Protein AF-J3GMF1-F1 (afdb_monomer_lite)

Structure (mmCIF, N/CA/C/O backbone):
data_AF-J3GMF1-F1
#
_entry.id   AF-J3GMF1-F1
#
loop_
_atom_site.group_PDB
_atom_site.id
_atom_site.type_symbol
_atom_site.label_atom_id
_atom_site.label_alt_id
_atom_site.label_comp_id
_atom_site.label_asym_id
_atom_site.label_entity_id
_atom_site.label_seq_id
_atom_site.pdbx_PDB_ins_code
_atom_site.Cartn_x
_atom_site.Cartn_y
_atom_site.Cartn_z
_atom_site.occupancy
_atom_site.B_iso_or_equiv
_atom_site.auth_seq_id
_atom_site.auth_comp_id
_atom_site.auth_asym_id
_atom_site.auth_atom_id
_atom_site.pdbx_PDB_model_num
ATOM 1 N N . MET A 1 1 ? -6.219 -18.968 -11.933 1.00 43.91 1 MET A N 1
ATOM 2 C CA . MET A 1 1 ? -6.668 -17.761 -11.209 1.00 43.91 1 MET A CA 1
ATOM 3 C C . MET A 1 1 ? -6.905 -16.681 -12.241 1.00 43.91 1 MET A C 1
ATOM 5 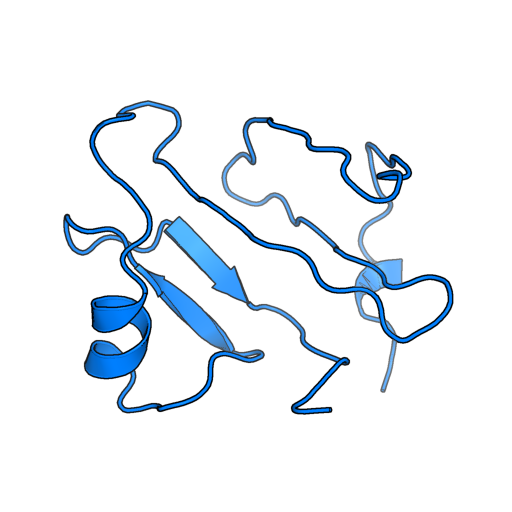O O . MET A 1 1 ? -5.987 -16.368 -12.982 1.00 43.91 1 MET A O 1
ATOM 9 N N . THR A 1 2 ? -8.139 -16.213 -12.373 1.00 44.03 2 THR A N 1
ATOM 10 C CA . THR A 1 2 ? -8.521 -15.151 -13.309 1.00 44.03 2 THR A CA 1
ATOM 11 C C . THR A 1 2 ? -7.935 -13.832 -12.819 1.00 44.03 2 THR A C 1
ATOM 13 O O . THR A 1 2 ? -8.111 -13.483 -11.653 1.00 44.03 2 THR A O 1
ATOM 16 N N . ASP A 1 3 ? -7.221 -13.123 -13.687 1.00 59.09 3 ASP A N 1
ATOM 17 C CA . ASP A 1 3 ? -6.664 -11.810 -13.383 1.00 59.09 3 ASP A CA 1
ATOM 18 C C . ASP A 1 3 ? -7.810 -10.806 -13.163 1.00 59.09 3 ASP A C 1
ATOM 20 O O . ASP A 1 3 ? -8.430 -10.324 -14.113 1.00 59.09 3 ASP A O 1
ATOM 24 N N . SER A 1 4 ? -8.135 -10.513 -11.897 1.00 56.66 4 SER A N 1
ATOM 25 C CA . SER A 1 4 ? -9.226 -9.600 -11.504 1.00 56.66 4 SER A CA 1
ATOM 26 C C . SER A 1 4 ? -9.034 -8.168 -12.025 1.00 56.66 4 SER A C 1
ATOM 28 O O . SER A 1 4 ? -9.953 -7.352 -11.992 1.00 56.66 4 SER A O 1
ATOM 30 N N . THR A 1 5 ? -7.846 -7.878 -12.550 1.00 55.09 5 THR A N 1
ATOM 31 C CA . THR A 1 5 ? -7.419 -6.621 -13.165 1.00 55.09 5 THR A CA 1
ATOM 32 C C . THR A 1 5 ? -8.175 -6.265 -14.432 1.00 55.09 5 THR A C 1
ATOM 34 O O . THR A 1 5 ? -8.383 -5.081 -14.683 1.00 55.09 5 THR A O 1
ATOM 37 N N . GLN A 1 6 ? -8.632 -7.248 -15.215 1.00 55.50 6 GLN A N 1
ATOM 38 C CA . GLN A 1 6 ? -9.331 -6.952 -16.471 1.00 55.50 6 GLN A CA 1
ATOM 39 C C . GLN A 1 6 ? -10.688 -6.266 -16.268 1.00 55.50 6 GLN A C 1
ATOM 41 O O . GLN A 1 6 ? -11.233 -5.691 -17.205 1.00 55.50 6 GLN A O 1
ATOM 46 N N . LEU A 1 7 ? -11.218 -6.277 -15.042 1.00 63.75 7 LEU A N 1
ATOM 47 C CA . LEU A 1 7 ? -12.472 -5.608 -14.701 1.00 63.75 7 LEU A CA 1
ATOM 48 C C . LEU A 1 7 ? -12.303 -4.098 -14.456 1.00 63.75 7 LEU A C 1
ATOM 50 O O . LEU A 1 7 ? -13.296 -3.374 -14.468 1.00 63.75 7 LEU A O 1
ATOM 54 N N . PHE A 1 8 ? -11.072 -3.612 -14.249 1.00 77.00 8 PHE A N 1
ATOM 55 C CA . PHE A 1 8 ? -10.797 -2.217 -13.892 1.00 77.00 8 PHE A CA 1
ATOM 56 C C . PHE A 1 8 ? -9.620 -1.664 -14.713 1.00 77.00 8 PHE A C 1
ATOM 58 O O . PHE A 1 8 ? -8.471 -1.770 -14.271 1.00 77.00 8 PHE A O 1
ATOM 65 N N . PRO A 1 9 ? -9.869 -1.071 -15.897 1.00 82.75 9 PRO A N 1
ATOM 66 C CA . PRO A 1 9 ? -8.802 -0.470 -16.690 1.00 82.75 9 PRO A CA 1
ATOM 67 C C . PRO A 1 9 ? -8.108 0.655 -15.900 1.00 82.75 9 PRO A C 1
ATOM 69 O O . PRO A 1 9 ? -8.789 1.441 -15.228 1.00 82.75 9 PRO A O 1
ATOM 72 N N . PRO A 1 10 ? -6.765 0.754 -15.951 1.00 90.06 10 PRO A N 1
ATOM 73 C CA . PRO A 1 10 ? -6.050 1.811 -15.254 1.00 90.06 10 PRO A CA 1
ATOM 74 C C . PRO A 1 10 ? -6.383 3.168 -15.880 1.00 90.06 10 PRO A C 1
ATOM 76 O O . PRO A 1 10 ? -6.321 3.344 -17.093 1.00 90.06 10 PRO A O 1
ATOM 79 N N . PHE A 1 11 ? -6.712 4.150 -15.043 1.00 91.94 11 PHE A N 1
ATOM 80 C CA . PHE A 1 11 ? -6.852 5.545 -15.480 1.00 91.94 11 PHE A CA 1
ATOM 81 C C . PHE A 1 11 ? -5.505 6.290 -15.500 1.00 91.94 11 PHE A C 1
ATOM 83 O O . PHE A 1 11 ? -5.419 7.388 -16.043 1.00 91.94 11 PHE A O 1
ATOM 90 N N . ALA A 1 12 ? -4.471 5.720 -14.874 1.00 92.69 12 ALA A N 1
ATOM 91 C CA . ALA A 1 12 ? -3.102 6.216 -14.868 1.00 92.69 12 ALA A CA 1
ATOM 92 C C . ALA A 1 12 ? -2.129 5.041 -14.693 1.00 92.69 12 ALA A C 1
ATOM 94 O O . ALA A 1 12 ? -2.401 4.122 -13.919 1.00 92.69 12 ALA A O 1
ATOM 95 N N . GLU A 1 13 ? -0.998 5.100 -15.390 1.00 94.50 13 GLU A N 1
ATOM 96 C CA . GLU A 1 13 ? 0.078 4.113 -15.331 1.00 94.50 13 GLU A CA 1
ATOM 97 C C . GLU A 1 13 ? 1.425 4.828 -15.450 1.00 94.50 13 GLU A C 1
ATOM 99 O O . GLU A 1 13 ? 1.556 5.811 -16.182 1.00 94.50 13 GLU A O 1
ATOM 104 N N . GLU A 1 14 ? 2.422 4.355 -14.707 1.00 94.75 14 GLU A N 1
ATOM 105 C CA . GLU A 1 14 ? 3.759 4.933 -14.718 1.00 94.75 14 GLU A CA 1
ATOM 106 C C . GLU A 1 14 ? 4.820 3.888 -14.367 1.00 94.75 14 GLU A C 1
ATOM 108 O O . GLU A 1 14 ? 4.637 3.069 -13.467 1.00 94.75 14 GLU A O 1
ATOM 113 N N . MET A 1 15 ? 5.963 3.967 -15.049 1.00 95.31 15 MET A N 1
ATOM 114 C CA . MET A 1 15 ? 7.149 3.180 -14.731 1.00 95.31 15 MET A CA 1
ATOM 115 C C . MET A 1 15 ? 7.998 3.897 -13.677 1.00 95.31 15 MET A C 1
ATOM 117 O O . MET A 1 15 ? 8.495 4.997 -13.919 1.00 95.31 15 MET A O 1
ATOM 121 N N . LEU A 1 16 ? 8.223 3.245 -12.535 1.00 94.75 16 LEU A N 1
ATOM 122 C CA . LEU A 1 16 ? 9.134 3.738 -11.506 1.00 94.75 16 LEU A CA 1
ATOM 123 C C . LEU A 1 16 ? 10.561 3.217 -11.774 1.00 94.75 16 LEU A C 1
ATOM 125 O O . LEU A 1 16 ? 10.774 2.004 -11.716 1.00 94.75 16 LEU A O 1
ATOM 129 N N . PRO A 1 17 ? 11.550 4.080 -12.074 1.00 93.31 17 PRO A N 1
ATOM 130 C CA . PRO A 1 17 ? 12.928 3.637 -12.260 1.00 93.31 17 PRO A CA 1
ATOM 131 C C . PRO A 1 17 ? 13.552 3.195 -10.929 1.00 93.31 17 PRO A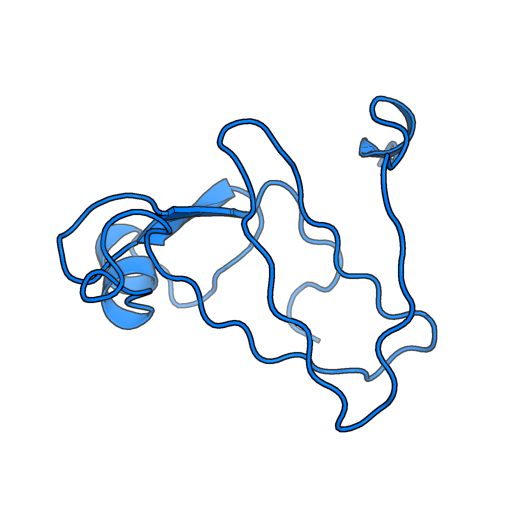 C 1
ATOM 133 O O . PRO A 1 17 ? 13.129 3.624 -9.854 1.00 93.31 17 PRO A O 1
ATOM 136 N N . GLY A 1 18 ? 14.603 2.373 -10.991 1.00 93.88 18 GLY A N 1
ATOM 137 C CA . GLY A 1 18 ? 15.366 1.979 -9.802 1.00 93.88 18 GLY A CA 1
ATOM 138 C C . GLY A 1 18 ? 15.914 3.198 -9.050 1.00 93.88 18 GLY A C 1
ATOM 139 O O . GLY A 1 18 ? 16.482 4.101 -9.659 1.00 93.88 18 GLY A O 1
ATOM 140 N N . GLY A 1 19 ? 15.705 3.244 -7.731 1.00 93.81 19 GLY A N 1
ATOM 141 C CA . GLY A 1 19 ? 16.043 4.404 -6.892 1.00 93.81 19 GLY A CA 1
ATOM 142 C C . GLY A 1 19 ? 15.097 5.606 -7.042 1.00 93.81 19 GLY A C 1
ATOM 143 O O . GLY A 1 19 ? 15.263 6.606 -6.345 1.00 93.81 19 GLY A O 1
ATOM 144 N N . GLY A 1 20 ? 14.101 5.522 -7.925 1.00 94.81 20 GLY A N 1
ATOM 145 C CA . GLY A 1 20 ? 13.049 6.518 -8.070 1.00 94.81 20 GLY A CA 1
ATOM 146 C C . GLY A 1 20 ? 12.028 6.462 -6.935 1.00 94.81 20 GLY A C 1
ATOM 147 O O . GLY A 1 20 ? 11.902 5.472 -6.216 1.00 94.81 20 GLY A O 1
ATOM 148 N N . HIS A 1 21 ? 11.262 7.539 -6.794 1.00 95.56 21 HIS A N 1
ATOM 149 C CA . HIS A 1 21 ? 10.129 7.612 -5.878 1.00 95.56 21 HIS A CA 1
ATOM 150 C C . HIS A 1 21 ? 8.978 8.366 -6.539 1.00 95.56 21 HIS A C 1
ATOM 152 O O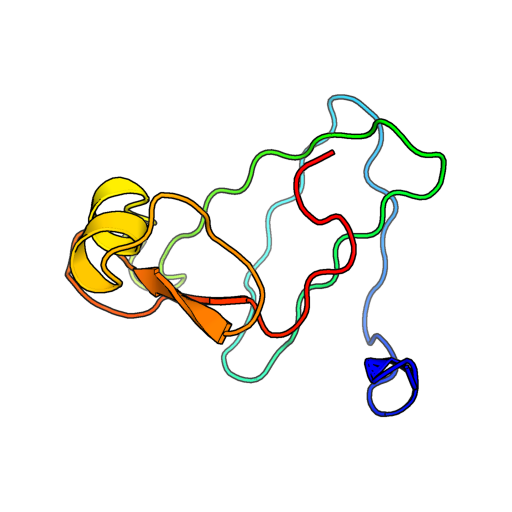 . HIS A 1 21 ? 9.178 9.193 -7.428 1.00 95.56 21 HIS A O 1
ATOM 158 N N . ARG A 1 22 ? 7.761 8.089 -6.082 1.00 95.25 22 ARG A N 1
ATOM 159 C CA . ARG A 1 22 ? 6.550 8.767 -6.534 1.00 95.25 22 ARG A CA 1
ATOM 160 C C . ARG A 1 22 ? 5.618 8.940 -5.343 1.00 95.25 22 ARG A C 1
ATOM 162 O O . ARG A 1 22 ? 5.483 8.035 -4.524 1.00 95.25 22 ARG A O 1
ATOM 169 N N . SER A 1 23 ? 4.961 10.093 -5.282 1.00 95.38 23 SER A N 1
ATOM 170 C CA . SER A 1 23 ? 3.968 10.419 -4.259 1.00 95.38 23 SER A CA 1
ATOM 171 C C . SER A 1 23 ? 2.710 10.938 -4.935 1.00 95.38 23 SER A C 1
ATOM 173 O O . SER A 1 23 ? 2.779 11.778 -5.830 1.00 95.38 23 SER A O 1
ATOM 175 N N . PHE A 1 24 ? 1.555 10.444 -4.511 1.00 95.62 24 PHE A N 1
ATOM 176 C CA . PHE A 1 24 ? 0.253 10.889 -4.994 1.00 95.62 24 PHE A CA 1
ATOM 177 C C . PHE A 1 24 ? -0.821 10.567 -3.952 1.00 95.62 24 PHE A C 1
ATOM 179 O O . PHE A 1 24 ? -0.580 9.836 -2.993 1.00 95.62 24 PHE A O 1
ATOM 186 N N . VAL A 1 25 ? -2.017 11.127 -4.138 1.00 96.62 25 VAL A N 1
ATOM 187 C CA . VAL A 1 25 ? -3.179 10.820 -3.298 1.00 96.62 25 VAL A CA 1
ATOM 188 C C . VAL A 1 25 ? -3.962 9.678 -3.930 1.00 96.62 25 VAL A C 1
ATOM 190 O O . VAL A 1 25 ? -4.520 9.838 -5.015 1.00 96.62 25 VAL A O 1
ATOM 193 N N . LEU A 1 26 ? -4.044 8.549 -3.227 1.00 95.38 26 LEU A N 1
ATOM 194 C CA . LEU A 1 26 ? -4.967 7.468 -3.554 1.00 95.38 26 LEU A CA 1
ATOM 195 C C . LEU A 1 26 ? -6.318 7.756 -2.885 1.00 95.38 26 LEU A C 1
ATOM 197 O O . LEU A 1 26 ? -6.424 7.764 -1.658 1.00 95.38 26 LEU A O 1
ATOM 201 N N . LYS A 1 27 ? -7.355 8.042 -3.676 1.00 94.88 27 LYS A N 1
ATOM 202 C CA . LYS A 1 27 ? -8.695 8.334 -3.148 1.00 94.88 27 LYS A CA 1
ATOM 203 C C . LYS A 1 27 ? -9.392 7.044 -2.709 1.00 94.88 27 LYS A C 1
ATOM 205 O O . LYS A 1 27 ? -9.132 5.961 -3.230 1.00 94.88 27 LYS A O 1
ATOM 210 N N . ARG A 1 28 ? -10.341 7.167 -1.778 1.00 93.56 28 ARG A N 1
ATOM 211 C CA . ARG A 1 28 ? -11.200 6.051 -1.351 1.00 93.56 28 ARG A CA 1
ATOM 212 C C . ARG A 1 28 ? -11.868 5.391 -2.564 1.00 93.56 28 ARG A C 1
ATOM 214 O O . ARG A 1 28 ? -12.419 6.086 -3.412 1.00 93.56 28 ARG A O 1
ATOM 221 N N . GLY A 1 29 ? -11.833 4.060 -2.610 1.00 92.12 29 GLY A N 1
ATOM 222 C CA . GLY A 1 29 ? -12.398 3.266 -3.707 1.00 92.12 29 GLY A CA 1
ATOM 223 C C . GLY A 1 29 ? -11.478 3.112 -4.923 1.00 92.12 29 GLY A C 1
ATOM 224 O O . GLY A 1 29 ? -11.844 2.407 -5.855 1.00 92.12 29 GLY A O 1
ATOM 225 N N . GLN A 1 30 ? -10.293 3.731 -4.923 1.00 94.38 30 GLN A N 1
ATOM 226 C CA . GLN A 1 30 ? -9.279 3.502 -5.952 1.00 94.38 30 GLN A CA 1
ATOM 227 C C . GLN A 1 30 ? -8.346 2.351 -5.569 1.00 94.38 30 GLN A C 1
ATOM 229 O O . GLN A 1 30 ? -8.142 2.056 -4.390 1.00 94.38 30 GLN A O 1
ATOM 234 N N . LEU A 1 31 ? -7.754 1.730 -6.587 1.00 94.88 31 LEU A N 1
ATOM 235 C CA . LEU A 1 31 ? -6.781 0.654 -6.445 1.00 94.88 31 LEU A CA 1
ATOM 236 C C . LEU A 1 31 ? -5.408 1.136 -6.911 1.00 94.88 31 LEU A C 1
ATOM 238 O O . LEU A 1 31 ? -5.295 1.797 -7.942 1.00 94.88 31 LEU A O 1
ATOM 242 N N . LEU A 1 32 ? -4.373 0.766 -6.160 1.00 95.25 32 LEU A N 1
ATOM 243 C CA . LEU A 1 32 ? -2.980 0.867 -6.579 1.00 95.25 32 LEU A CA 1
ATOM 244 C C . LEU A 1 32 ? -2.468 -0.540 -6.874 1.00 95.25 32 LEU A C 1
ATOM 246 O O . LEU A 1 32 ? -2.593 -1.433 -6.038 1.00 95.25 32 LEU A O 1
ATOM 250 N N . ARG A 1 33 ? -1.869 -0.715 -8.049 1.00 94.19 33 ARG A N 1
ATOM 251 C CA . ARG A 1 33 ? -1.180 -1.940 -8.443 1.00 94.19 33 ARG A CA 1
ATOM 252 C C . ARG A 1 33 ? 0.303 -1.656 -8.573 1.00 94.19 33 ARG A C 1
ATOM 254 O O . ARG A 1 33 ? 0.688 -0.698 -9.235 1.00 94.19 33 ARG A O 1
ATOM 261 N N . LEU A 1 34 ? 1.109 -2.505 -7.953 1.00 94.56 34 LEU A N 1
ATOM 262 C CA . LEU A 1 34 ? 2.557 -2.503 -8.093 1.00 94.56 34 LEU A CA 1
ATOM 263 C C . LEU A 1 34 ? 2.929 -3.791 -8.821 1.00 94.56 34 LEU A C 1
ATOM 265 O O . LEU A 1 34 ? 2.540 -4.872 -8.381 1.00 94.56 34 LEU A O 1
ATOM 269 N N . THR A 1 35 ? 3.632 -3.662 -9.942 1.00 94.06 35 THR A N 1
ATOM 270 C CA . THR A 1 35 ? 4.016 -4.794 -10.790 1.00 94.06 35 THR A CA 1
ATOM 271 C C . THR A 1 35 ? 5.530 -4.821 -10.914 1.00 94.06 35 THR A C 1
ATOM 273 O O . THR A 1 35 ? 6.130 -3.866 -11.407 1.00 94.06 35 THR A O 1
ATOM 276 N N . ASP A 1 36 ? 6.146 -5.923 -10.495 1.00 93.38 36 ASP A N 1
ATOM 277 C CA . ASP A 1 36 ? 7.534 -6.207 -10.837 1.00 93.38 36 ASP A CA 1
ATOM 278 C C . ASP A 1 36 ? 7.595 -6.746 -12.272 1.00 93.38 36 ASP A C 1
ATOM 280 O O . ASP A 1 36 ? 7.118 -7.841 -12.565 1.00 93.38 36 ASP A O 1
ATOM 284 N N . LEU A 1 37 ? 8.150 -5.944 -13.182 1.00 92.44 37 LEU A N 1
ATOM 285 C CA . LEU A 1 37 ? 8.177 -6.245 -14.615 1.00 92.44 37 LEU A CA 1
ATOM 286 C C . LEU A 1 37 ? 9.224 -7.299 -14.997 1.00 92.44 37 LEU A C 1
ATOM 288 O O . LEU A 1 37 ? 9.114 -7.898 -16.066 1.00 92.44 37 LEU A O 1
ATOM 292 N N . ARG A 1 38 ? 10.281 -7.473 -14.192 1.00 91.00 38 ARG A N 1
ATOM 293 C CA . ARG A 1 38 ? 11.455 -8.293 -14.562 1.00 91.00 38 ARG A CA 1
ATOM 294 C C . ARG A 1 38 ? 11.841 -9.330 -13.510 1.00 91.00 38 ARG A C 1
ATOM 296 O O . ARG A 1 38 ? 12.645 -10.203 -13.827 1.00 91.00 38 ARG A O 1
ATOM 303 N N . GLY A 1 39 ? 11.269 -9.261 -12.313 1.00 91.25 39 GLY A N 1
ATOM 304 C CA . GLY A 1 39 ? 11.630 -10.115 -11.189 1.00 91.25 39 GLY A CA 1
ATOM 305 C C . GLY A 1 39 ? 12.757 -9.509 -10.345 1.00 91.25 39 GLY A C 1
ATOM 306 O O . GLY A 1 39 ? 13.701 -8.916 -10.873 1.00 91.25 39 GLY A O 1
ATOM 307 N N . GLY A 1 40 ? 12.676 -9.700 -9.026 1.00 89.44 40 GLY A N 1
ATOM 308 C CA . GLY A 1 40 ? 13.687 -9.269 -8.055 1.00 89.44 40 GLY A CA 1
ATOM 309 C C . GLY A 1 40 ? 13.627 -7.788 -7.671 1.00 89.44 40 GLY A C 1
ATOM 310 O O . GLY A 1 40 ? 14.534 -7.303 -6.990 1.00 89.44 40 GLY A O 1
ATOM 311 N N . ALA A 1 41 ? 12.592 -7.054 -8.089 1.00 92.19 41 ALA A N 1
ATOM 312 C CA . ALA A 1 41 ? 12.390 -5.681 -7.650 1.00 92.19 41 ALA A CA 1
ATOM 313 C C . ALA A 1 41 ? 11.789 -5.638 -6.238 1.00 92.19 41 ALA A C 1
ATOM 315 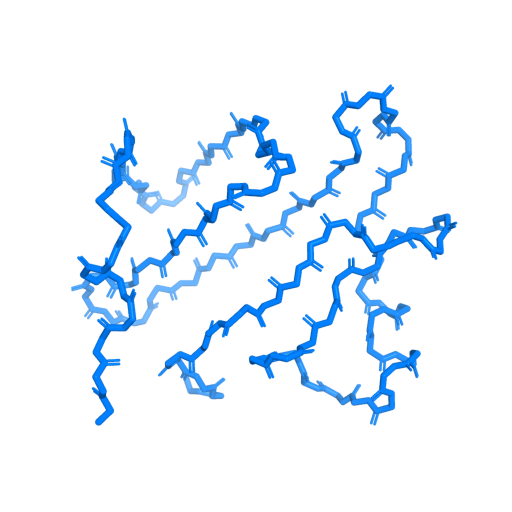O O . ALA A 1 41 ? 10.922 -6.430 -5.881 1.00 92.19 41 ALA A O 1
ATOM 316 N N . ASN A 1 42 ? 12.215 -4.654 -5.446 1.00 92.38 42 ASN A N 1
ATOM 317 C CA . ASN A 1 42 ? 11.635 -4.356 -4.141 1.00 92.38 42 ASN A CA 1
ATOM 318 C C . ASN A 1 42 ? 11.190 -2.899 -4.094 1.00 92.38 42 ASN A C 1
ATOM 320 O O . ASN A 1 42 ? 11.839 -2.017 -4.659 1.00 92.38 42 ASN A O 1
ATOM 324 N N . VAL A 1 43 ? 10.091 -2.650 -3.388 1.00 93.00 43 VAL A N 1
ATOM 325 C CA . VAL A 1 43 ? 9.532 -1.313 -3.193 1.00 93.00 43 VAL A CA 1
ATOM 326 C C . VAL A 1 43 ? 9.243 -1.081 -1.719 1.00 93.00 43 VAL A C 1
ATOM 328 O O . VAL A 1 43 ? 8.718 -1.952 -1.026 1.00 93.00 43 VAL A O 1
ATOM 331 N N . SER A 1 44 ? 9.560 0.120 -1.251 1.00 94.00 44 SER A N 1
ATOM 332 C CA . SER A 1 44 ? 9.154 0.599 0.068 1.00 94.00 44 SER A CA 1
ATOM 333 C C . SER A 1 44 ? 7.920 1.478 -0.081 1.00 94.00 44 SER A C 1
ATOM 335 O O . SER A 1 44 ? 7.865 2.332 -0.966 1.00 94.00 44 SER A O 1
ATOM 337 N N . LEU A 1 45 ? 6.938 1.286 0.796 1.00 94.81 45 LEU A N 1
ATOM 338 C CA . LEU A 1 45 ? 5.685 2.034 0.792 1.00 94.81 45 LEU A CA 1
ATOM 339 C C . LEU A 1 45 ? 5.519 2.810 2.099 1.00 94.81 45 LEU A C 1
ATOM 341 O O . LEU A 1 45 ? 5.650 2.246 3.184 1.00 94.81 45 LEU A O 1
ATOM 345 N N . THR A 1 46 ? 5.122 4.076 1.977 1.00 95.81 46 THR A N 1
ATOM 346 C CA . THR A 1 46 ? 4.642 4.902 3.089 1.00 95.81 46 THR A CA 1
ATOM 347 C C . THR A 1 46 ? 3.233 5.376 2.767 1.00 95.81 46 THR A C 1
ATOM 349 O O . THR A 1 46 ? 2.990 5.895 1.679 1.00 95.81 46 THR A O 1
ATOM 352 N N . LEU A 1 47 ? 2.310 5.227 3.718 1.00 97.69 47 LEU A N 1
ATOM 353 C CA . LEU A 1 47 ? 0.947 5.743 3.605 1.00 97.69 47 LEU A CA 1
ATOM 354 C C . LEU A 1 47 ? 0.684 6.784 4.690 1.00 97.69 47 LEU A C 1
ATOM 356 O O . LEU A 1 47 ? 1.154 6.663 5.821 1.00 97.69 47 LEU A O 1
ATOM 360 N N . LEU A 1 48 ? -0.085 7.799 4.315 1.00 97.69 48 LEU A N 1
ATOM 361 C CA . LEU A 1 48 ? -0.493 8.923 5.147 1.00 97.69 48 LEU A CA 1
ATOM 362 C C . LEU A 1 48 ? -1.977 9.174 4.888 1.00 97.69 48 LEU A C 1
ATOM 364 O O . LEU A 1 48 ? -2.440 8.991 3.756 1.00 97.69 48 LEU A O 1
ATOM 368 N N . ASN A 1 49 ? -2.713 9.660 5.883 1.00 97.56 49 ASN A N 1
ATOM 369 C CA . ASN A 1 49 ? -4.012 10.255 5.597 1.00 97.56 49 ASN A CA 1
ATOM 370 C C . ASN A 1 49 ? -3.795 11.559 4.807 1.00 97.56 49 ASN A C 1
ATOM 372 O O . ASN A 1 49 ? -3.125 12.484 5.263 1.00 97.56 49 ASN A O 1
ATOM 376 N N . ALA A 1 50 ? -4.358 11.643 3.599 1.00 96.44 50 ALA A N 1
ATOM 377 C CA . ALA A 1 50 ? -4.161 12.788 2.707 1.00 96.44 50 ALA A CA 1
ATOM 378 C C . ALA A 1 50 ? -4.666 14.118 3.299 1.00 96.44 50 ALA A C 1
ATOM 380 O O . ALA A 1 50 ? -4.135 15.175 2.955 1.00 96.44 50 ALA A O 1
ATOM 381 N N . ASN A 1 51 ? -5.659 14.054 4.192 1.00 95.75 51 ASN A N 1
ATOM 382 C CA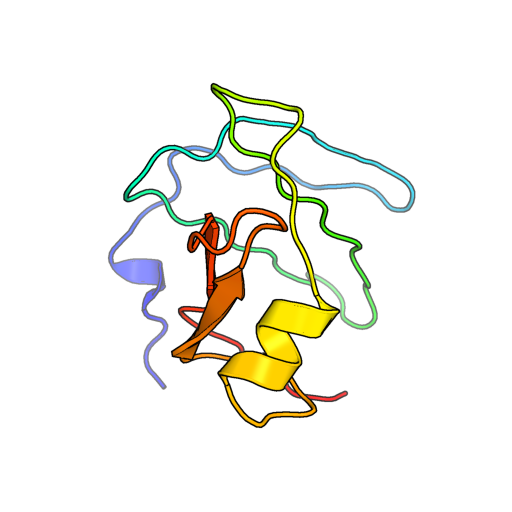 . ASN A 1 51 ? -6.239 15.214 4.868 1.00 95.75 51 ASN A CA 1
ATOM 383 C C . ASN A 1 51 ? -5.619 15.475 6.251 1.00 95.75 51 ASN A C 1
ATOM 385 O O . ASN A 1 51 ? -5.843 16.541 6.809 1.00 95.75 51 ASN A O 1
ATOM 389 N N . GLU A 1 52 ? -4.849 14.528 6.793 1.00 96.38 52 GLU A N 1
ATOM 390 C CA . GLU A 1 52 ? -4.183 14.641 8.093 1.00 96.38 52 GLU A CA 1
ATOM 391 C C . GLU A 1 52 ? -2.822 13.935 8.046 1.00 96.38 52 GLU A C 1
ATOM 393 O O . GLU A 1 52 ? -2.686 12.753 8.352 1.00 96.38 52 GLU A O 1
ATOM 398 N N . LYS A 1 53 ? -1.783 14.659 7.627 1.00 92.25 53 LYS A N 1
ATOM 399 C CA . LYS A 1 53 ? -0.458 14.075 7.351 1.00 92.25 53 LYS A CA 1
ATOM 400 C C . LYS A 1 53 ? 0.281 13.615 8.613 1.00 92.25 53 LYS A C 1
ATOM 402 O O . LYS A 1 53 ? 1.345 12.994 8.503 1.00 92.25 53 LYS A O 1
ATOM 407 N N . THR A 1 54 ? -0.228 13.947 9.800 1.00 96.75 54 THR A N 1
ATOM 408 C CA . THR A 1 54 ? 0.300 13.402 11.053 1.00 96.75 54 THR A CA 1
ATOM 409 C C . THR A 1 54 ? -0.145 11.964 11.302 1.00 96.75 54 THR A C 1
ATOM 411 O O . THR A 1 54 ? 0.595 11.258 11.974 1.00 96.75 54 THR A O 1
ATOM 414 N N . GLU A 1 55 ? -1.253 11.512 10.700 1.00 98.25 55 GLU A N 1
ATOM 415 C CA . GLU A 1 55 ? -1.734 10.126 10.746 1.00 98.25 55 GLU A CA 1
ATOM 416 C C . GLU A 1 55 ? -1.054 9.289 9.651 1.00 98.25 55 GLU A C 1
ATOM 418 O O . GLU A 1 55 ? -1.190 9.567 8.452 1.00 98.25 55 GLU A O 1
ATOM 423 N N . ARG A 1 56 ? -0.305 8.254 10.049 1.00 98.00 56 ARG A N 1
ATOM 424 C CA . ARG A 1 56 ? 0.583 7.496 9.144 1.00 98.00 56 ARG A CA 1
ATOM 425 C C . ARG A 1 56 ? 0.466 5.999 9.342 1.00 98.00 56 ARG A C 1
ATOM 427 O O . ARG A 1 56 ? 0.039 5.543 10.394 1.00 98.00 56 ARG A O 1
ATOM 434 N N . LEU A 1 57 ? 0.898 5.239 8.337 1.00 98.19 57 LEU A N 1
ATOM 435 C CA . LEU A 1 57 ? 1.005 3.783 8.404 1.00 98.19 57 LEU A CA 1
ATOM 436 C C . LEU A 1 57 ? 1.774 3.323 9.650 1.00 98.19 57 LEU A C 1
ATOM 438 O O . LEU A 1 57 ? 2.927 3.699 9.854 1.00 98.19 57 LEU A O 1
ATOM 442 N N . ASN A 1 58 ? 1.156 2.425 10.409 1.00 97.75 58 ASN A N 1
ATOM 443 C CA . ASN A 1 58 ? 1.748 1.706 11.522 1.00 97.75 58 ASN A CA 1
ATOM 444 C C . ASN A 1 58 ? 1.779 0.204 11.189 1.00 97.75 58 ASN A C 1
ATOM 446 O O . ASN A 1 58 ? 0.789 -0.524 11.320 1.00 97.75 58 ASN A O 1
ATOM 450 N N . LEU A 1 59 ? 2.936 -0.267 10.712 1.00 96.50 59 LEU A N 1
ATOM 451 C CA . LEU A 1 59 ? 3.153 -1.682 10.393 1.00 96.50 59 LEU A CA 1
ATOM 452 C C . LEU A 1 59 ? 3.047 -2.597 11.627 1.00 96.50 59 LEU A C 1
ATOM 454 O O . LEU A 1 59 ? 2.375 -3.623 11.515 1.00 96.50 59 LEU A O 1
ATOM 458 N N . PRO A 1 60 ? 3.633 -2.259 12.796 1.00 96.75 60 PRO A N 1
ATOM 459 C CA . PRO A 1 60 ? 3.421 -3.031 14.017 1.00 96.75 60 PRO A CA 1
ATOM 460 C C . PRO A 1 60 ? 1.947 -3.283 14.342 1.00 96.75 60 PRO A C 1
ATOM 462 O O . PRO A 1 60 ? 1.586 -4.423 14.628 1.00 96.75 60 PRO A O 1
ATOM 465 N N . ASP A 1 61 ? 1.093 -2.264 14.262 1.00 96.88 61 ASP A N 1
ATOM 466 C CA . ASP A 1 61 ? -0.336 -2.420 14.560 1.00 96.88 61 ASP A CA 1
ATOM 467 C C . ASP A 1 61 ? -1.045 -3.231 13.475 1.00 96.88 61 ASP A C 1
ATOM 469 O O . ASP A 1 61 ? -1.856 -4.104 13.784 1.00 96.88 61 ASP A O 1
ATOM 473 N N . SER A 1 62 ? -0.651 -3.042 12.212 1.00 97.56 62 SER A N 1
ATOM 474 C CA . SER A 1 62 ? -1.157 -3.852 11.100 1.00 97.56 62 SER A CA 1
ATOM 475 C C . SER A 1 62 ? -0.904 -5.347 11.304 1.00 97.56 62 SER A C 1
ATOM 477 O O . SER A 1 62 ? -1.769 -6.162 11.002 1.00 97.56 62 SER A O 1
ATOM 479 N N . LEU A 1 63 ? 0.249 -5.721 11.857 1.00 97.50 63 LEU A N 1
ATOM 480 C CA . LEU A 1 63 ? 0.586 -7.115 12.150 1.00 97.50 63 LEU A CA 1
ATOM 481 C C . LEU A 1 63 ? -0.121 -7.627 13.413 1.00 97.50 63 LEU A C 1
ATOM 483 O O . LEU A 1 63 ? -0.773 -8.673 13.387 1.00 97.50 63 LEU A O 1
ATOM 487 N N . LYS A 1 64 ? -0.028 -6.873 14.518 1.00 96.50 64 LYS A N 1
ATOM 488 C CA . LYS A 1 64 ? -0.549 -7.276 15.834 1.00 96.50 64 LYS A CA 1
ATOM 489 C C . LYS A 1 64 ? -2.062 -7.446 15.831 1.00 96.50 64 LYS A C 1
ATOM 491 O O . LYS A 1 64 ? -2.549 -8.472 16.294 1.00 96.50 64 LYS A O 1
ATOM 496 N N . CYS A 1 65 ? -2.799 -6.469 15.300 1.00 94.62 65 CYS A N 1
ATOM 497 C CA . CYS A 1 65 ? -4.263 -6.485 15.309 1.00 94.62 65 CYS A CA 1
ATOM 498 C C . CYS A 1 65 ? -4.850 -7.616 14.458 1.00 94.62 65 CYS A C 1
ATOM 500 O O . CYS A 1 65 ? -5.982 -8.028 14.686 1.00 94.62 65 CYS A O 1
ATOM 502 N N . GLN A 1 66 ? -4.084 -8.116 13.488 1.00 97.06 66 GLN A N 1
ATOM 503 C CA . GLN A 1 66 ? -4.491 -9.204 12.599 1.00 97.06 66 GLN A CA 1
ATOM 504 C C . GLN A 1 66 ? -3.833 -10.540 12.968 1.00 97.06 66 GLN A C 1
ATOM 506 O O . GLN A 1 66 ? -3.974 -11.507 12.228 1.00 97.06 66 GLN A O 1
ATOM 511 N N . HIS A 1 67 ? -3.120 -10.601 14.103 1.00 96.06 67 HIS A N 1
ATOM 512 C CA . HIS A 1 67 ? -2.436 -11.796 14.606 1.00 96.06 67 HIS A CA 1
ATOM 513 C C . HIS A 1 67 ? -1.569 -12.498 13.547 1.00 96.06 67 HIS A C 1
ATOM 515 O O . HIS A 1 67 ? -1.537 -13.725 13.463 1.00 96.06 67 HIS A O 1
ATOM 521 N N . THR A 1 68 ? -0.850 -11.715 12.738 1.00 95.44 68 THR A N 1
ATOM 522 C CA . THR A 1 68 ? -0.024 -12.222 11.638 1.00 95.44 68 THR A CA 1
ATOM 523 C C . THR A 1 68 ? 1.396 -11.669 11.698 1.00 95.44 68 THR A C 1
ATOM 525 O O . THR A 1 68 ? 1.630 -10.554 12.158 1.00 95.44 68 THR A O 1
ATOM 528 N N . ALA A 1 69 ? 2.354 -12.442 11.190 1.00 93.56 69 ALA A N 1
ATOM 529 C CA . ALA A 1 69 ? 3.723 -11.992 10.929 1.00 93.56 69 ALA A CA 1
ATOM 530 C C . ALA A 1 69 ? 3.936 -11.580 9.458 1.00 93.56 69 ALA A C 1
ATOM 532 O O . ALA A 1 69 ? 5.016 -11.123 9.092 1.00 93.56 69 ALA A O 1
ATOM 533 N N . LYS A 1 70 ? 2.914 -11.751 8.607 1.00 92.44 70 LYS A N 1
ATOM 534 C CA . LYS A 1 70 ? 2.958 -11.492 7.167 1.00 92.44 70 LYS A CA 1
ATOM 535 C C . LYS A 1 70 ? 1.718 -10.726 6.720 1.00 92.44 70 LYS A C 1
ATOM 537 O O . LYS A 1 70 ? 0.594 -11.167 6.948 1.00 92.44 70 LYS A O 1
ATOM 542 N N . LEU A 1 71 ? 1.939 -9.659 5.962 1.00 94.94 71 LEU A N 1
ATOM 543 C CA . LEU A 1 71 ? 0.891 -8.998 5.192 1.00 94.94 71 LEU A CA 1
ATOM 544 C C . LEU A 1 71 ? 0.792 -9.632 3.797 1.00 94.94 71 LEU A C 1
ATOM 546 O O . LEU A 1 71 ? 1.797 -9.963 3.177 1.00 94.94 71 LEU A O 1
ATOM 550 N N . THR A 1 72 ? -0.436 -9.854 3.345 1.00 95.81 72 THR A N 1
ATOM 551 C CA . THR A 1 72 ? -0.806 -10.474 2.060 1.00 95.81 72 THR A CA 1
ATOM 552 C C . THR A 1 72 ? -2.284 -10.173 1.795 1.00 95.81 72 THR A C 1
ATOM 554 O O . THR A 1 72 ? -2.901 -9.457 2.590 1.00 95.81 72 THR A O 1
ATOM 557 N N . ALA A 1 73 ? -2.857 -10.704 0.717 1.00 95.75 73 ALA A N 1
ATOM 558 C CA . ALA A 1 73 ? -4.260 -10.507 0.363 1.00 95.75 73 ALA A CA 1
ATOM 559 C C . ALA A 1 73 ? -5.211 -10.738 1.556 1.00 95.75 73 ALA A C 1
ATOM 561 O O . ALA A 1 73 ? -5.076 -11.708 2.300 1.00 95.75 73 ALA A O 1
ATOM 562 N N . GLY A 1 74 ? -6.168 -9.827 1.732 1.00 95.06 74 GLY A N 1
ATOM 563 C CA . GLY A 1 74 ? -7.131 -9.808 2.835 1.00 95.06 74 GLY A CA 1
ATOM 564 C C . GLY A 1 74 ? -6.705 -8.968 4.042 1.00 95.06 74 GLY A C 1
ATOM 565 O O . GLY A 1 74 ? -7.564 -8.614 4.845 1.00 95.06 74 GLY A O 1
ATOM 566 N N . HIS A 1 75 ? -5.426 -8.596 4.164 1.00 97.19 75 HIS A N 1
ATOM 567 C CA . HIS A 1 75 ? -4.951 -7.816 5.305 1.00 97.19 75 HIS A CA 1
ATOM 568 C C . HIS A 1 75 ? -5.147 -6.303 5.137 1.00 97.19 75 HIS A C 1
ATOM 570 O O . HIS A 1 75 ? -4.898 -5.725 4.076 1.00 97.19 75 HIS A O 1
ATOM 576 N N . CYS A 1 76 ? -5.521 -5.649 6.231 1.00 97.94 76 CYS A N 1
ATOM 577 C CA . CYS A 1 76 ? -5.634 -4.203 6.363 1.00 97.94 76 CYS A CA 1
ATOM 578 C C . CYS A 1 76 ? -4.303 -3.561 6.789 1.00 97.94 76 CYS A C 1
ATOM 580 O O . CYS A 1 76 ? -3.518 -4.142 7.537 1.00 97.94 76 CYS A O 1
ATOM 582 N N . LEU A 1 77 ? -4.072 -2.333 6.333 1.00 97.88 77 LEU A N 1
ATOM 583 C CA . LEU A 1 77 ? -2.951 -1.479 6.711 1.00 97.88 77 LEU A CA 1
ATOM 584 C C . LEU A 1 77 ? -3.473 -0.364 7.618 1.00 97.88 77 LEU A C 1
ATOM 586 O O . LEU A 1 77 ? -4.272 0.472 7.187 1.00 97.88 77 LEU A O 1
ATOM 590 N N . TYR A 1 78 ? -3.045 -0.377 8.875 1.00 98.06 78 TYR A N 1
ATOM 591 C CA . TYR A 1 78 ? -3.556 0.490 9.932 1.00 98.06 78 TYR A CA 1
ATOM 592 C C . TYR A 1 78 ? -2.701 1.743 10.102 1.00 98.06 78 TYR A C 1
ATOM 594 O O . TYR A 1 78 ? -1.492 1.716 9.873 1.00 98.06 78 TYR A O 1
ATOM 602 N N . SER A 1 79 ? -3.330 2.841 10.513 1.00 98.06 79 SER A N 1
ATOM 603 C CA . SER A 1 79 ? -2.653 4.045 10.971 1.00 98.06 79 SER A CA 1
ATOM 604 C C . SER A 1 79 ? -2.242 3.942 12.438 1.00 98.06 79 SER A C 1
ATOM 606 O O . SER A 1 79 ? -2.796 3.155 13.203 1.00 98.06 79 SER A O 1
ATOM 608 N N . ASP A 1 80 ? -1.314 4.801 12.848 1.00 97.00 80 ASP A N 1
ATOM 609 C CA . ASP A 1 80 ? -0.960 5.054 14.249 1.00 97.00 80 ASP A CA 1
ATOM 610 C C . ASP A 1 80 ? -2.112 5.623 15.098 1.00 97.00 80 ASP A C 1
ATOM 612 O O . ASP A 1 80 ? -2.060 5.567 16.323 1.00 97.00 80 ASP A O 1
ATOM 616 N N . MET A 1 81 ? -3.184 6.104 14.464 1.00 97.25 81 MET A N 1
ATOM 617 C CA . MET A 1 81 ? -4.435 6.495 15.123 1.00 97.25 81 MET A CA 1
ATOM 618 C C . MET A 1 81 ? -5.521 5.402 15.068 1.00 97.25 81 MET A C 1
ATOM 620 O O . MET A 1 81 ? -6.688 5.673 15.356 1.00 97.25 81 MET A O 1
ATOM 624 N N . GLY A 1 82 ? -5.166 4.171 14.681 1.00 94.88 82 GLY A N 1
ATOM 625 C CA . GLY A 1 82 ? -6.049 3.002 14.737 1.00 94.88 82 GLY A CA 1
ATOM 626 C C . GLY A 1 82 ? -7.083 2.894 13.609 1.00 94.88 82 GLY A C 1
ATOM 627 O O . GLY A 1 82 ? -8.037 2.126 13.730 1.00 94.88 82 GLY A O 1
ATOM 628 N N . ARG A 1 83 ? -6.932 3.639 12.505 1.00 96.50 83 ARG A N 1
ATOM 629 C CA . ARG A 1 83 ? -7.837 3.568 11.340 1.00 96.50 83 ARG A CA 1
ATOM 630 C C . ARG A 1 83 ? -7.232 2.742 10.216 1.00 96.50 83 ARG A C 1
ATOM 632 O O . ARG A 1 83 ? -6.022 2.702 10.049 1.00 96.50 83 ARG A O 1
ATOM 639 N N . VAL A 1 84 ? -8.066 2.132 9.380 1.00 97.12 84 VAL A N 1
ATOM 640 C CA . VAL A 1 84 ? -7.589 1.467 8.157 1.00 97.12 84 VAL A CA 1
ATOM 641 C C . VAL A 1 84 ? -7.318 2.516 7.076 1.00 97.12 84 VAL A C 1
ATOM 643 O O . VAL A 1 84 ? -8.238 3.217 6.649 1.00 97.12 84 VAL A O 1
ATOM 646 N N . LEU A 1 85 ? -6.066 2.604 6.619 1.00 97.75 85 LEU A N 1
ATOM 647 C CA . LEU A 1 85 ? -5.653 3.469 5.508 1.00 97.75 85 LEU A CA 1
ATOM 648 C C . LEU A 1 85 ? -5.878 2.794 4.151 1.00 97.75 85 LEU A C 1
ATOM 650 O O . LEU A 1 85 ? -6.335 3.435 3.206 1.00 97.75 85 LEU A O 1
ATOM 654 N N . ALA A 1 86 ? -5.564 1.502 4.056 1.00 97.69 86 ALA A N 1
ATOM 655 C CA . ALA A 1 86 ? -5.707 0.693 2.848 1.00 97.69 86 ALA A CA 1
ATOM 656 C C . ALA A 1 86 ? -5.844 -0.794 3.209 1.00 97.69 86 ALA A C 1
ATOM 658 O O . ALA A 1 86 ? -5.642 -1.179 4.358 1.00 97.69 86 ALA A O 1
ATOM 659 N N . ALA A 1 87 ? -6.154 -1.635 2.227 1.00 97.19 87 ALA A N 1
ATOM 660 C CA . ALA A 1 87 ? -6.124 -3.086 2.366 1.00 97.19 87 ALA A CA 1
ATOM 661 C C . ALA A 1 87 ? -5.434 -3.710 1.152 1.00 97.19 87 ALA A C 1
ATOM 663 O O . ALA A 1 87 ? -5.528 -3.187 0.040 1.00 97.19 87 ALA A O 1
ATOM 664 N N . ILE A 1 88 ? -4.752 -4.832 1.368 1.00 96.12 88 ILE A N 1
ATOM 665 C CA . ILE A 1 88 ? -4.154 -5.625 0.297 1.00 96.12 88 ILE A CA 1
ATOM 666 C C . ILE A 1 88 ? -5.263 -6.500 -0.276 1.00 96.12 88 ILE A C 1
ATOM 668 O O . ILE A 1 88 ? -5.732 -7.432 0.371 1.00 96.12 88 ILE A O 1
ATOM 672 N N . THR A 1 89 ? -5.719 -6.191 -1.485 1.00 95.00 89 THR A N 1
ATOM 673 C CA . THR A 1 89 ? -6.835 -6.910 -2.120 1.00 95.00 89 THR A CA 1
ATOM 674 C C . THR A 1 89 ? -6.379 -8.134 -2.907 1.00 95.00 89 THR A C 1
ATOM 676 O O . THR A 1 89 ? -7.140 -9.087 -3.053 1.00 95.00 89 THR A O 1
ATOM 679 N N . ALA A 1 90 ? -5.139 -8.126 -3.392 1.00 93.88 90 ALA A N 1
ATOM 680 C CA . ALA A 1 90 ? -4.501 -9.229 -4.093 1.00 93.88 90 ALA A CA 1
ATOM 681 C C . ALA A 1 90 ? -2.990 -9.199 -3.835 1.00 93.88 90 ALA A C 1
ATOM 683 O O . ALA A 1 90 ? -2.404 -8.129 -3.675 1.00 93.88 90 ALA A O 1
ATOM 684 N N . ASP A 1 91 ? -2.375 -10.375 -3.805 1.00 94.12 91 ASP A N 1
ATOM 685 C CA . ASP A 1 91 ? -0.934 -10.566 -3.669 1.00 94.12 91 ASP A CA 1
ATOM 686 C C . ASP A 1 91 ? -0.544 -11.811 -4.470 1.00 94.12 91 ASP A C 1
ATOM 688 O O . ASP A 1 91 ? -1.059 -12.903 -4.222 1.00 94.12 91 ASP A O 1
ATOM 692 N N . THR A 1 92 ? 0.327 -11.626 -5.459 1.00 92.50 92 THR A N 1
ATOM 693 C CA . THR A 1 92 ? 0.878 -12.700 -6.295 1.00 92.50 92 THR A CA 1
ATOM 694 C C . THR A 1 92 ? 2.360 -12.947 -6.032 1.00 92.50 92 THR A C 1
ATOM 696 O O . THR A 1 92 ? 2.892 -13.936 -6.525 1.00 92.50 92 THR A O 1
ATOM 699 N N . CYS A 1 93 ? 3.033 -12.063 -5.289 1.00 86.62 93 CYS A N 1
ATOM 700 C CA . CYS A 1 93 ? 4.473 -12.150 -5.038 1.00 86.62 93 CYS A CA 1
ATOM 701 C C . CYS A 1 93 ? 4.776 -13.139 -3.906 1.00 86.62 93 CYS A C 1
ATOM 703 O O . CYS A 1 93 ? 5.806 -13.805 -3.899 1.00 86.62 93 CYS A O 1
ATOM 705 N N . GLY A 1 94 ? 3.849 -13.316 -2.962 1.00 77.81 94 GLY A N 1
ATOM 706 C CA . GLY A 1 94 ? 4.003 -14.335 -1.934 1.00 77.81 94 GLY A CA 1
ATOM 707 C C . GLY A 1 94 ? 5.078 -13.968 -0.905 1.00 77.81 94 GLY A C 1
ATOM 708 O O . GLY A 1 94 ? 4.915 -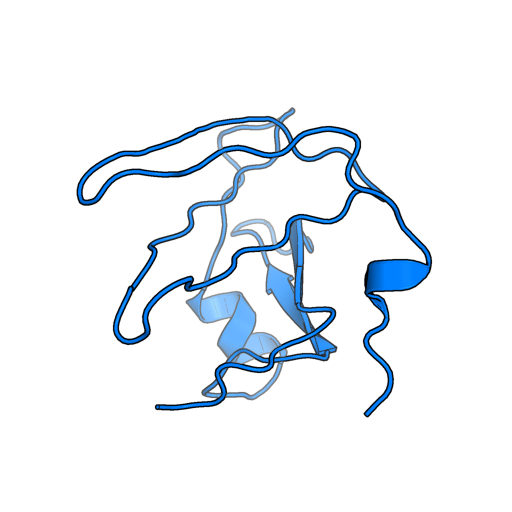12.997 -0.178 1.00 77.81 94 GLY A O 1
ATOM 709 N N . TRP A 1 95 ? 6.065 -14.835 -0.674 1.00 69.62 95 TRP A N 1
ATOM 710 C CA . TRP A 1 95 ? 7.122 -14.653 0.349 1.00 69.62 95 TRP A CA 1
ATOM 711 C C . TRP A 1 95 ? 8.542 -14.724 -0.232 1.00 69.62 95 TRP A C 1
ATOM 713 O O . TRP A 1 95 ? 9.492 -14.799 0.543 1.00 69.62 95 TRP A O 1
ATOM 723 N N . GLY A 1 96 ? 8.671 -14.749 -1.562 1.00 57.06 96 GLY A N 1
ATOM 724 C CA . GLY A 1 96 ? 9.936 -14.946 -2.275 1.00 57.06 96 GLY A CA 1
ATOM 725 C C . GLY A 1 96 ? 10.387 -13.700 -3.009 1.00 57.06 96 GLY A C 1
ATOM 726 O O . GLY A 1 96 ? 9.511 -13.054 -3.622 1.00 57.06 96 GLY A O 1
#

pLDDT: mean 90.95, std 11.99, range [43.91, 98.25]

Sequence (96 aa):
MTDSTQLFPPFAEEMLPGGGHRSFVLKRGQLLRLTDLRGGANVSLTLLNANEKTERLNLPDSLKCQHTAKLTAGHCLYSDMGRVLAAITADTCGWG

Foldseek 3Di:
DDDPCVVPDDPDDDDADVVGDDDDDDDPPDDDDDDDPDDDDDDDDKDADPVHRVWTWDPVCQCVVVVHPDAAAPGFTATPVGDTRDHHNHDDPPPD

Secondary structure (DSSP, 8-state):
---GGGGS--S------TT--------TT-------SSS--------EETTEEEEEB-HHHHHHTTT-S---TT-EEEBTTS-EEEE----SSTT-

Radius of gyration: 14.31 Å; chains: 1; bounding box: 28×33×32 Å